Protein AF-A0A6V7QLG2-F1 (afdb_monomer)

Mean predicted aligned error: 15.46 Å

Organism: NCBI:txid296719

Solvent-accessible surface area (backbone atoms only — not comparable to full-atom values): 8839 Å² total; per-residue (Å²): 115,73,41,85,44,78,57,78,82,66,91,92,57,92,70,72,87,70,94,70,43,72,42,82,40,57,37,84,39,37,38,46,58,53,53,51,52,53,38,61,74,58,68,58,54,91,91,58,88,86,86,67,68,60,90,93,33,77,67,62,46,88,37,35,44,42,61,52,51,49,55,53,49,51,51,52,54,49,52,53,50,54,53,55,53,52,52,53,51,52,54,51,50,54,51,52,53,51,51,53,52,53,50,51,52,51,51,55,51,53,50,54,50,54,53,49,53,58,52,51,58,62,55,69,80,67,66,84,70,90,78,82,82,74,84,88,84,81,88,86,86,133

Foldseek 3Di:
DWDWAFADDDPPDPQDDQPDRIDTHDQQDFQLVVQVVVCVRSVPDPPDDDFDDDPNDGDDRRDGNNVVVVVVVVVVVVVVVVVVVVVVVVVVVVVVVVVVVVVVVVVVVVVVVVVVVVVVVVVVVPDPDPPPDDDDDDDDDD

Radius of gyration: 42.4 Å; Cα contacts (8 Å, |Δi|>4): 74; chains: 1; bounding box: 87×32×116 Å

Nearest PDB structures (foldseek):
  2zpn-assembly4_D  TM=9.551E-01  e=2.781E-07  Saccharomyces cerevisiae
  9j5g-assembly1_A  TM=9.580E-01  e=4.166E-07  Pyricularia oryzae
  2kq7-assembly1_A  TM=9.116E-01  e=4.767E-07  Saccharomyces cerevisiae
  2r2q-assembly2_B  TM=9.687E-01  e=2.400E-06  Homo sapiens
  7ved-assembly2_B  TM=9.674E-01  e=5.386E-06  Homo sapiens

Sequence (142 aa):
MLLVVVVERFSRTDLPEMEKRKFLVPRDMFVGQFIHILRSRMHLPSGKALFIFIQDTFPQTASIMDSMYQQYKMRMDSFTCATEIAKYKEEIQKLQASEAEIKALSFNYAAMLKEKEHAFLKQEDGEQSPYSEWNITGTYKG

InterPro domains:
  IPR004241 Autophagy protein Atg8 ubiquitin-like [PF02991] (5-74)
  IPR004241 Autophagy protein Atg8 ubiquitin-like [PTHR10969] (5-80)
  IPR029071 Ubiquitin-like domain superfamily [SSF54236] (5-74)

Structure (mmCIF, N/CA/C/O backbone):
data_AF-A0A6V7QLG2-F1
#
_entry.id   AF-A0A6V7QLG2-F1
#
loop_
_atom_site.group_PDB
_atom_site.id
_atom_site.type_symbol
_atom_site.label_atom_id
_atom_site.label_alt_id
_atom_site.label_comp_id
_atom_site.label_asym_id
_atom_site.label_entity_id
_atom_site.label_seq_id
_atom_site.pdbx_PDB_ins_code
_atom_site.Cartn_x
_atom_site.Cartn_y
_atom_site.Cartn_z
_atom_site.occupancy
_atom_site.B_iso_or_equiv
_atom_site.auth_seq_id
_atom_site.auth_comp_id
_atom_site.auth_asym_id
_atom_site.auth_atom_id
_atom_site.pdbx_PDB_model_num
ATOM 1 N N . MET A 1 1 ? 18.608 -13.408 1.563 1.00 83.12 1 MET A N 1
ATOM 2 C CA . MET A 1 1 ? 17.203 -13.888 1.478 1.00 83.12 1 MET A CA 1
ATOM 3 C C . MET A 1 1 ? 16.529 -13.205 0.292 1.00 83.12 1 MET A C 1
ATOM 5 O O . MET A 1 1 ? 16.872 -12.062 0.017 1.00 83.12 1 MET A O 1
ATOM 9 N N . LEU A 1 2 ? 15.621 -13.883 -0.413 1.00 92.38 2 LEU A N 1
ATOM 10 C CA . LEU A 1 2 ? 14.911 -13.337 -1.580 1.00 92.38 2 LEU A CA 1
ATOM 11 C C . LEU A 1 2 ? 13.535 -12.782 -1.169 1.00 92.38 2 LEU A C 1
ATOM 13 O O . LEU A 1 2 ? 12.924 -13.286 -0.226 1.00 92.38 2 LEU A O 1
ATOM 17 N N . LEU A 1 3 ? 13.060 -11.755 -1.872 1.00 91.38 3 LEU A N 1
ATOM 18 C CA . LEU A 1 3 ? 11.702 -11.215 -1.810 1.00 91.38 3 LEU A CA 1
ATOM 19 C C . LEU A 1 3 ? 10.899 -11.696 -3.014 1.00 91.38 3 LEU A C 1
ATOM 21 O O . LEU A 1 3 ? 11.416 -11.759 -4.128 1.00 91.38 3 LEU A O 1
ATOM 25 N N . VAL A 1 4 ? 9.625 -12.004 -2.790 1.00 91.44 4 VAL A N 1
ATOM 26 C CA . VAL A 1 4 ? 8.680 -12.314 -3.864 1.00 91.44 4 VAL A CA 1
ATOM 27 C C . VAL A 1 4 ? 7.996 -11.017 -4.276 1.00 91.44 4 VAL A C 1
ATOM 29 O O . VAL A 1 4 ? 7.284 -10.413 -3.480 1.00 91.44 4 VAL A O 1
ATOM 32 N N . VAL A 1 5 ? 8.209 -10.596 -5.519 1.00 90.50 5 VAL A N 1
ATOM 33 C CA . VAL A 1 5 ? 7.626 -9.377 -6.088 1.00 90.50 5 VAL A CA 1
ATOM 34 C C . VAL A 1 5 ? 6.670 -9.765 -7.204 1.00 90.50 5 VAL A C 1
ATOM 36 O O . VAL A 1 5 ? 7.045 -10.505 -8.116 1.00 90.50 5 VAL A O 1
ATOM 39 N N . VAL A 1 6 ? 5.435 -9.275 -7.130 1.00 91.25 6 VAL A N 1
ATOM 40 C CA . VAL A 1 6 ? 4.436 -9.446 -8.188 1.00 91.25 6 VAL A CA 1
ATOM 41 C C . VAL A 1 6 ? 4.372 -8.157 -8.995 1.00 91.25 6 VAL A C 1
ATOM 43 O O . VAL A 1 6 ? 4.217 -7.080 -8.430 1.00 91.25 6 VAL A O 1
ATOM 46 N N . VAL A 1 7 ? 4.525 -8.271 -10.309 1.00 90.69 7 VAL A N 1
ATOM 47 C CA . VAL A 1 7 ? 4.463 -7.156 -11.251 1.00 90.69 7 VAL A CA 1
ATOM 48 C C . VAL A 1 7 ? 3.277 -7.386 -12.169 1.00 90.69 7 VAL A C 1
ATOM 50 O O . VAL A 1 7 ? 3.159 -8.435 -12.807 1.00 90.69 7 VAL A O 1
ATOM 53 N N . GLU A 1 8 ? 2.410 -6.388 -12.249 1.00 88.94 8 GLU A N 1
ATOM 54 C CA . GLU A 1 8 ? 1.231 -6.413 -13.100 1.00 88.94 8 GLU A CA 1
ATOM 55 C C . GLU A 1 8 ? 1.304 -5.294 -14.128 1.00 88.94 8 GLU A C 1
ATOM 57 O O . GLU A 1 8 ? 1.758 -4.182 -13.855 1.00 88.94 8 GLU A O 1
ATOM 62 N N . ARG A 1 9 ? 0.867 -5.613 -15.344 1.00 88.44 9 ARG A N 1
ATOM 63 C CA . ARG A 1 9 ? 0.757 -4.644 -16.426 1.00 88.44 9 ARG A CA 1
ATOM 64 C C . ARG A 1 9 ? -0.544 -3.868 -16.258 1.00 88.44 9 ARG A C 1
ATOM 66 O O . ARG A 1 9 ? -1.605 -4.462 -16.082 1.00 88.44 9 ARG A O 1
ATOM 73 N N . PHE A 1 10 ? -0.471 -2.549 -16.397 1.00 86.38 10 PHE A N 1
ATOM 74 C CA . PHE A 1 10 ? -1.659 -1.704 -16.379 1.00 86.38 10 PHE A CA 1
ATOM 75 C C . PHE A 1 10 ? -2.473 -1.882 -17.669 1.00 86.38 10 PHE A C 1
ATOM 77 O O . PHE A 1 10 ? -1.925 -1.823 -18.774 1.00 86.38 10 PHE A O 1
ATOM 84 N N . SER A 1 11 ? -3.785 -2.081 -17.535 1.00 76.94 11 SER A N 1
ATOM 85 C CA . SER A 1 11 ? -4.681 -2.481 -18.633 1.00 76.94 11 SER A CA 1
ATOM 86 C C . SER A 1 11 ? -4.753 -1.482 -19.794 1.00 76.94 11 SER A C 1
ATOM 88 O O . SER A 1 11 ?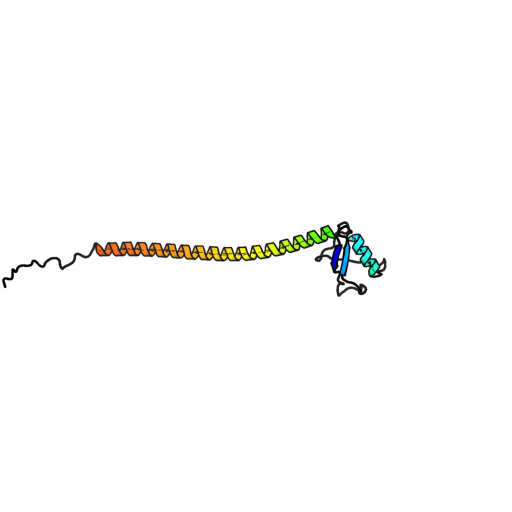 -5.041 -1.882 -20.917 1.00 76.94 11 SER A O 1
ATOM 90 N N . ARG A 1 12 ? -4.435 -0.203 -19.559 1.00 79.56 12 ARG A N 1
ATOM 91 C CA . ARG A 1 12 ? -4.479 0.881 -20.560 1.00 79.56 12 ARG A CA 1
ATOM 92 C C . ARG A 1 12 ? -3.102 1.302 -21.090 1.00 79.56 12 ARG A C 1
ATOM 94 O O . ARG A 1 12 ? -2.869 2.485 -21.306 1.00 79.56 12 ARG A O 1
ATOM 101 N N . THR A 1 13 ? -2.159 0.373 -21.229 1.00 79.56 13 THR A N 1
ATOM 102 C CA . THR A 1 13 ? -0.800 0.690 -21.714 1.00 79.56 13 THR A CA 1
ATOM 103 C C . THR A 1 13 ? -0.460 -0.056 -23.001 1.00 79.56 13 THR A C 1
ATOM 105 O O . THR A 1 13 ? -1.041 -1.098 -23.282 1.00 79.56 13 THR A O 1
ATOM 108 N N . ASP A 1 14 ? 0.544 0.403 -23.747 1.00 79.88 14 ASP A N 1
ATOM 109 C CA . ASP A 1 14 ? 1.076 -0.284 -24.943 1.00 79.88 14 ASP A CA 1
ATOM 110 C C . ASP A 1 14 ? 2.320 -1.140 -24.631 1.00 79.88 14 ASP A C 1
ATOM 112 O O . ASP A 1 14 ? 3.164 -1.402 -25.491 1.00 79.88 14 ASP A O 1
ATOM 116 N N . LEU A 1 15 ? 2.492 -1.522 -23.362 1.00 82.94 15 LEU A N 1
ATOM 117 C CA . LEU A 1 15 ? 3.548 -2.434 -22.920 1.00 82.94 15 LEU A CA 1
ATOM 118 C C . LEU A 1 15 ? 3.348 -3.859 -23.492 1.00 82.94 15 LEU A C 1
ATOM 120 O O . LEU A 1 15 ? 2.220 -4.343 -23.543 1.00 82.94 15 LEU A O 1
ATOM 124 N N . PRO A 1 16 ? 4.413 -4.578 -23.863 1.00 83.38 16 PRO A N 1
ATOM 125 C CA . PRO A 1 16 ? 4.314 -5.993 -24.223 1.00 83.38 16 PRO A CA 1
ATOM 126 C C . PRO A 1 16 ? 3.718 -6.848 -23.093 1.00 83.38 16 PRO A C 1
ATOM 128 O O . PRO A 1 16 ? 3.786 -6.482 -21.914 1.00 83.38 16 PRO A O 1
ATOM 131 N N . GLU A 1 17 ? 3.131 -7.994 -23.440 1.00 80.38 17 GLU A N 1
ATOM 132 C CA . GLU A 1 17 ? 2.661 -8.953 -22.440 1.00 80.38 17 GLU A CA 1
ATOM 133 C C . GLU A 1 17 ? 3.851 -9.594 -21.710 1.00 80.38 17 GLU A C 1
ATOM 135 O O . GLU A 1 17 ? 4.862 -9.942 -22.317 1.00 80.38 17 GLU A O 1
ATOM 140 N N . MET A 1 18 ? 3.747 -9.729 -20.385 1.00 82.75 18 MET A N 1
ATOM 141 C CA . MET A 1 18 ? 4.793 -10.353 -19.577 1.00 82.75 18 MET A CA 1
ATOM 142 C C . MET A 1 18 ? 4.485 -11.831 -19.349 1.00 82.75 18 MET A C 1
ATOM 144 O O . MET A 1 18 ? 3.497 -12.156 -18.689 1.00 82.75 18 MET A O 1
ATOM 148 N N . GLU A 1 19 ? 5.387 -12.713 -19.786 1.00 78.75 19 GLU A N 1
ATOM 149 C CA . GLU A 1 19 ? 5.281 -14.163 -19.555 1.00 78.75 19 GLU A CA 1
ATOM 150 C C . GLU A 1 19 ? 5.293 -14.532 -18.062 1.00 78.75 19 GLU A C 1
ATOM 152 O O . GLU A 1 19 ? 4.608 -15.452 -17.621 1.00 78.75 19 GLU A O 1
ATOM 157 N N . LYS A 1 20 ? 6.088 -13.813 -17.256 1.00 85.44 20 LYS A N 1
ATOM 158 C CA . LYS A 1 20 ? 6.232 -14.051 -15.814 1.00 85.44 20 LYS A CA 1
ATOM 159 C C . LYS A 1 20 ? 5.934 -12.778 -15.041 1.00 85.44 20 LYS A C 1
ATOM 161 O O . LYS A 1 20 ? 6.579 -11.756 -15.243 1.00 85.44 20 LYS A O 1
ATOM 166 N N . ARG A 1 21 ? 4.980 -12.877 -14.115 1.00 89.25 21 ARG A N 1
ATOM 167 C CA . ARG A 1 21 ? 4.555 -11.777 -13.232 1.00 89.25 21 ARG A CA 1
ATOM 168 C C . ARG A 1 21 ? 5.166 -11.854 -11.836 1.00 89.25 21 ARG A C 1
ATOM 170 O O . ARG A 1 21 ? 5.176 -10.860 -11.127 1.00 89.25 21 ARG A O 1
ATOM 177 N N . LYS A 1 22 ? 5.680 -13.018 -11.430 1.00 91.94 22 LYS A N 1
ATOM 178 C CA . LYS A 1 22 ? 6.294 -13.236 -10.112 1.00 91.94 22 LYS A CA 1
ATOM 179 C C . LYS A 1 22 ? 7.812 -13.301 -10.247 1.00 91.94 22 LYS A C 1
ATOM 181 O O . LYS A 1 22 ? 8.330 -14.094 -11.034 1.00 91.94 22 LYS A O 1
ATOM 186 N N . PHE A 1 23 ? 8.510 -12.494 -9.459 1.00 91.56 23 PHE A N 1
ATOM 187 C CA . PHE A 1 23 ? 9.961 -12.361 -9.474 1.00 91.56 23 PHE A CA 1
ATOM 188 C C . PHE A 1 23 ? 10.527 -12.644 -8.088 1.00 91.56 23 PHE A C 1
ATOM 190 O O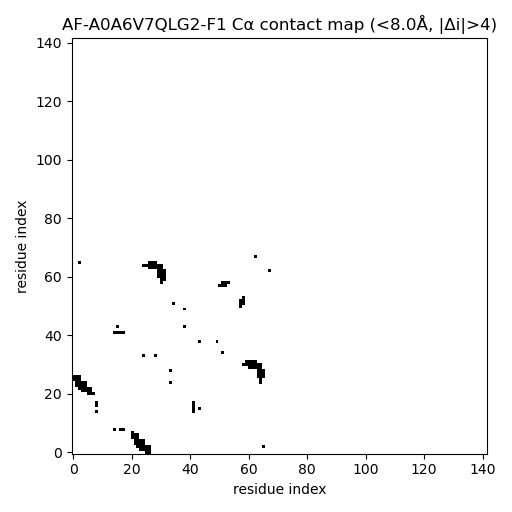 . PHE A 1 23 ? 9.978 -12.200 -7.082 1.00 91.56 23 PHE A O 1
ATOM 197 N N . LEU A 1 24 ? 11.640 -13.373 -8.048 1.00 93.25 24 LEU A N 1
ATOM 198 C CA . LEU A 1 24 ? 12.450 -13.529 -6.848 1.00 93.25 24 LEU A CA 1
ATOM 199 C C . LEU A 1 24 ? 13.572 -12.500 -6.905 1.00 93.25 24 LEU A C 1
ATOM 201 O O . LEU A 1 24 ? 14.437 -12.574 -7.777 1.00 93.25 24 LEU A O 1
ATOM 205 N N . VAL A 1 25 ? 13.526 -11.527 -6.003 1.00 93.44 25 VAL A N 1
ATOM 206 C CA . VAL A 1 25 ? 14.425 -10.375 -6.005 1.00 93.44 25 VAL A CA 1
ATOM 207 C C . VAL A 1 25 ? 15.311 -10.418 -4.758 1.00 93.44 25 VAL A C 1
ATOM 209 O O . VAL A 1 25 ? 14.787 -10.555 -3.653 1.00 93.44 25 VAL A O 1
ATOM 212 N N . PRO A 1 26 ? 16.644 -10.328 -4.888 1.00 95.62 26 PRO A N 1
ATOM 213 C CA . PRO A 1 26 ? 17.543 -10.138 -3.754 1.00 95.62 26 PRO A CA 1
ATOM 214 C C . PRO A 1 26 ? 17.154 -8.916 -2.919 1.00 95.62 26 PRO A C 1
ATOM 216 O O . PRO A 1 26 ? 16.821 -7.862 -3.458 1.00 95.62 26 PRO A O 1
ATOM 219 N N . ARG A 1 27 ? 17.178 -9.065 -1.591 1.00 93.25 27 ARG A N 1
ATOM 220 C CA . ARG A 1 27 ? 16.797 -7.993 -0.657 1.00 93.25 27 ARG A CA 1
ATOM 221 C C . ARG A 1 27 ? 17.666 -6.748 -0.792 1.00 93.25 27 ARG A C 1
ATOM 223 O O . ARG A 1 27 ? 17.157 -5.657 -0.614 1.00 93.25 27 ARG A O 1
ATOM 230 N N . ASP A 1 28 ? 18.931 -6.927 -1.130 1.00 93.75 28 ASP A N 1
ATOM 231 C CA . ASP A 1 28 ? 19.984 -5.927 -1.310 1.00 93.75 28 ASP A CA 1
ATOM 232 C C . ASP A 1 28 ? 20.000 -5.267 -2.701 1.00 93.75 28 ASP A C 1
ATOM 234 O O . ASP A 1 28 ? 20.792 -4.362 -2.949 1.00 93.75 28 ASP A O 1
ATOM 238 N N . MET A 1 29 ? 19.108 -5.672 -3.609 1.00 94.50 29 MET A N 1
ATOM 239 C CA . MET A 1 29 ? 18.996 -5.063 -4.934 1.00 94.50 29 MET A CA 1
ATOM 240 C C . MET A 1 29 ? 18.397 -3.655 -4.855 1.00 94.50 29 MET A C 1
ATOM 242 O O . MET A 1 29 ? 17.420 -3.422 -4.136 1.00 94.50 29 MET A O 1
ATOM 246 N N . PHE A 1 30 ? 18.920 -2.726 -5.657 1.00 95.00 30 PHE A N 1
ATOM 247 C CA . PHE A 1 30 ? 18.306 -1.408 -5.822 1.00 95.00 30 PHE A CA 1
ATOM 248 C C . PHE A 1 30 ? 17.058 -1.477 -6.701 1.00 95.00 30 PHE A C 1
ATOM 250 O O . PHE A 1 30 ? 17.026 -2.192 -7.706 1.00 95.00 30 PHE A O 1
ATOM 257 N N . VAL A 1 31 ? 16.058 -0.651 -6.393 1.00 93.38 31 VAL A N 1
ATOM 258 C CA . VAL A 1 31 ? 14.846 -0.532 -7.213 1.00 93.38 31 VAL A CA 1
ATOM 259 C C . VAL A 1 31 ? 15.218 -0.213 -8.661 1.00 93.38 31 VAL A C 1
ATOM 261 O O . VAL A 1 31 ? 14.756 -0.896 -9.567 1.00 93.38 31 VAL A O 1
ATOM 264 N N . GLY A 1 32 ? 16.107 0.756 -8.906 1.00 93.44 32 GLY A N 1
ATOM 265 C CA . GLY A 1 32 ? 16.516 1.126 -10.266 1.00 93.44 32 GLY A CA 1
ATOM 266 C C . GLY A 1 32 ? 17.115 -0.034 -11.075 1.00 93.44 32 GLY A C 1
ATOM 267 O O . GLY A 1 32 ? 16.840 -0.160 -12.270 1.00 93.44 32 GLY A O 1
ATOM 268 N N . GLN A 1 33 ? 17.866 -0.928 -10.424 1.00 94.06 33 GLN A N 1
ATOM 269 C CA . GLN A 1 33 ? 18.392 -2.140 -11.063 1.00 94.06 33 GLN A CA 1
ATOM 270 C C . GLN A 1 33 ? 17.260 -3.099 -11.441 1.00 94.06 33 GLN A C 1
ATOM 272 O O . GLN A 1 33 ? 17.238 -3.624 -12.554 1.00 94.06 33 GLN A O 1
ATOM 277 N N . PHE A 1 34 ? 16.281 -3.282 -10.554 1.00 93.56 34 PHE A N 1
ATOM 278 C CA . PHE A 1 34 ? 15.102 -4.094 -10.838 1.00 93.56 34 PHE A CA 1
ATOM 279 C C . PHE A 1 34 ? 14.285 -3.536 -12.018 1.00 93.56 34 PHE A C 1
ATOM 281 O O . PHE A 1 34 ? 13.907 -4.292 -12.914 1.00 93.56 34 PHE A O 1
ATOM 288 N N . ILE A 1 35 ? 14.095 -2.212 -12.089 1.00 92.44 35 ILE A N 1
ATOM 289 C CA . ILE A 1 35 ? 13.442 -1.539 -13.229 1.00 92.44 35 ILE A CA 1
ATOM 290 C C . ILE A 1 35 ? 14.192 -1.826 -14.537 1.00 92.44 35 ILE A C 1
ATOM 292 O O . ILE A 1 35 ? 13.572 -2.127 -15.559 1.00 92.44 35 ILE A O 1
ATOM 296 N N . HIS A 1 36 ? 15.524 -1.768 -14.513 1.00 91.31 36 HIS A N 1
ATOM 297 C CA . HIS A 1 36 ? 16.343 -2.071 -15.684 1.00 91.31 36 HIS A CA 1
ATOM 298 C C . HIS A 1 36 ? 16.180 -3.530 -16.140 1.00 91.31 36 HIS A C 1
ATOM 300 O O . HIS A 1 36 ? 15.998 -3.785 -17.330 1.00 91.31 36 HIS A O 1
ATOM 306 N N . ILE A 1 37 ? 16.156 -4.486 -15.205 1.00 91.56 37 ILE A N 1
ATOM 307 C CA . ILE A 1 37 ? 15.908 -5.905 -15.509 1.00 91.56 37 ILE A CA 1
ATOM 308 C C . ILE A 1 37 ? 14.525 -6.090 -16.147 1.00 91.56 37 ILE A C 1
ATOM 310 O O . ILE A 1 37 ? 14.410 -6.791 -17.154 1.00 91.56 37 ILE A O 1
ATOM 314 N N . LEU A 1 38 ? 13.483 -5.450 -15.602 1.00 90.88 38 LEU A N 1
ATOM 315 C CA . LEU A 1 38 ? 12.130 -5.499 -16.166 1.00 90.88 38 LEU A CA 1
ATOM 316 C C . LEU A 1 38 ? 12.089 -4.941 -17.591 1.00 90.88 38 LEU A C 1
ATOM 318 O O . LEU A 1 38 ? 11.488 -5.557 -18.472 1.00 90.88 38 LEU A O 1
ATOM 322 N N . ARG A 1 39 ? 12.773 -3.819 -17.841 1.00 90.31 39 ARG A N 1
ATOM 323 C CA . ARG A 1 39 ? 12.887 -3.228 -19.180 1.00 90.31 39 ARG A CA 1
ATOM 324 C C . ARG A 1 39 ? 13.486 -4.214 -20.183 1.00 90.31 39 ARG A C 1
ATOM 326 O O . ARG A 1 39 ? 12.927 -4.395 -21.264 1.00 90.31 39 ARG A O 1
ATOM 333 N N . SER A 1 40 ? 14.586 -4.863 -19.807 1.00 89.19 40 SER A N 1
ATOM 334 C CA . SER A 1 40 ? 15.273 -5.843 -20.652 1.00 89.19 40 SER A CA 1
ATOM 335 C C . SER A 1 40 ? 14.418 -7.085 -20.903 1.00 89.19 40 SER A C 1
ATOM 337 O O . SER A 1 40 ? 14.387 -7.579 -22.024 1.00 89.19 40 SER A O 1
ATOM 339 N N . ARG A 1 41 ? 13.664 -7.557 -19.900 1.00 88.12 41 ARG A N 1
ATOM 340 C CA . ARG A 1 41 ? 12.756 -8.712 -20.042 1.00 88.12 41 ARG A CA 1
ATOM 341 C C . ARG A 1 41 ? 11.574 -8.452 -20.969 1.00 88.12 41 ARG A C 1
ATOM 343 O O . ARG A 1 41 ? 11.114 -9.373 -21.626 1.00 88.12 41 ARG A O 1
ATOM 350 N N . MET A 1 42 ? 11.084 -7.217 -21.016 1.00 88.44 42 MET A N 1
ATOM 351 C CA . MET A 1 42 ? 10.014 -6.816 -21.934 1.00 88.44 42 MET A CA 1
ATOM 352 C C . MET A 1 42 ? 10.536 -6.431 -23.326 1.00 88.44 42 MET A C 1
ATOM 354 O O . MET A 1 42 ? 9.745 -6.003 -24.160 1.00 88.44 42 MET A O 1
ATOM 358 N N . HIS A 1 43 ? 11.851 -6.524 -23.574 1.00 87.94 43 HIS A N 1
ATOM 359 C CA . HIS A 1 43 ? 12.494 -6.065 -24.811 1.00 87.94 43 HIS A CA 1
ATOM 360 C C . HIS A 1 43 ? 12.103 -4.624 -25.188 1.00 87.94 43 HIS A C 1
ATOM 362 O O . HIS A 1 43 ? 11.904 -4.292 -26.357 1.00 87.94 43 HIS A O 1
ATOM 368 N N . LEU A 1 44 ? 11.958 -3.751 -24.182 1.00 87.06 44 LEU A N 1
ATOM 369 C CA . LEU A 1 44 ? 11.433 -2.408 -24.400 1.00 87.06 44 LEU A CA 1
ATOM 370 C C . LEU A 1 44 ? 12.505 -1.505 -25.046 1.00 87.06 44 LEU A C 1
ATOM 372 O O . LEU A 1 44 ? 13.577 -1.322 -24.456 1.00 87.06 44 LEU A O 1
ATOM 376 N N . PRO A 1 45 ? 12.226 -0.880 -26.207 1.00 85.81 45 PRO A N 1
ATOM 377 C CA . PRO A 1 45 ? 13.199 -0.049 -26.911 1.00 85.81 45 PRO A CA 1
ATOM 378 C C . PRO A 1 45 ? 13.621 1.175 -26.087 1.00 85.81 45 PRO A C 1
ATOM 380 O O . PRO A 1 45 ? 12.873 1.666 -25.233 1.00 85.81 45 PRO A O 1
ATOM 383 N N . SER A 1 46 ? 14.821 1.700 -26.356 1.00 82.19 46 SER A N 1
ATOM 384 C CA . SER A 1 46 ? 15.402 2.861 -25.656 1.00 82.19 46 SER A CA 1
ATOM 385 C C . SER A 1 46 ? 14.495 4.104 -25.694 1.00 82.19 46 SER A C 1
ATOM 387 O O . SER A 1 46 ? 14.430 4.838 -24.710 1.00 82.19 46 SER A O 1
ATOM 389 N N . GLY A 1 47 ? 13.727 4.275 -26.777 1.00 83.94 47 GLY A N 1
ATOM 390 C CA . GLY A 1 47 ? 12.800 5.394 -26.987 1.00 83.94 47 GLY A CA 1
ATOM 391 C C . GLY A 1 47 ? 11.457 5.318 -26.249 1.00 83.94 47 GLY A C 1
ATOM 392 O O . GLY A 1 47 ? 10.691 6.273 -26.316 1.00 83.94 47 GLY A O 1
ATOM 393 N N . LYS A 1 48 ? 11.142 4.219 -25.546 1.00 84.69 48 LYS A N 1
ATOM 394 C CA . LYS A 1 48 ? 9.919 4.110 -24.729 1.00 84.69 48 LYS A CA 1
ATOM 395 C C . LYS A 1 48 ? 10.244 4.236 -23.241 1.00 84.69 48 LYS A C 1
ATOM 397 O O . LYS A 1 48 ? 11.134 3.552 -22.734 1.00 84.69 48 LYS A O 1
ATOM 402 N N . ALA A 1 49 ? 9.505 5.095 -22.543 1.00 85.88 49 ALA A N 1
ATOM 403 C CA . ALA A 1 49 ? 9.610 5.242 -21.096 1.00 85.88 49 ALA A CA 1
ATOM 404 C C . ALA A 1 49 ? 8.878 4.096 -20.376 1.00 85.88 49 ALA A C 1
ATOM 406 O O . ALA A 1 49 ? 7.790 3.691 -20.786 1.00 85.88 49 ALA A O 1
ATOM 407 N N . LEU A 1 50 ? 9.479 3.584 -19.298 1.00 88.19 50 LEU A N 1
ATOM 408 C CA . LEU A 1 50 ? 8.867 2.610 -18.396 1.00 88.19 50 LEU A CA 1
ATOM 409 C C . LEU A 1 50 ? 8.609 3.289 -17.053 1.00 88.19 50 LEU A C 1
ATOM 411 O O . LEU A 1 50 ? 9.552 3.710 -16.384 1.00 88.19 50 LEU A O 1
ATOM 415 N N . PHE A 1 51 ? 7.341 3.356 -16.664 1.00 88.19 51 PHE A N 1
ATOM 416 C CA . PHE A 1 51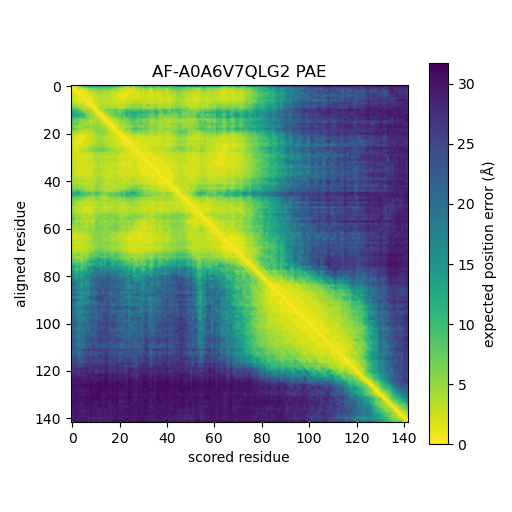 ? 6.919 3.870 -15.368 1.00 88.19 51 PHE A CA 1
ATOM 417 C C . PHE A 1 51 ? 6.422 2.721 -14.503 1.00 88.19 51 PHE A C 1
ATOM 419 O O . PHE A 1 51 ? 5.642 1.885 -14.958 1.00 88.19 51 PHE A O 1
ATOM 426 N N . ILE A 1 52 ? 6.898 2.678 -13.263 1.00 88.81 52 ILE A N 1
ATOM 427 C CA . ILE A 1 52 ? 6.503 1.685 -12.269 1.00 88.81 52 ILE A CA 1
ATOM 428 C C . ILE A 1 52 ? 5.962 2.440 -11.069 1.00 88.81 52 ILE A C 1
ATOM 430 O O . ILE A 1 52 ? 6.553 3.425 -10.629 1.00 88.81 52 ILE A O 1
ATOM 434 N N . PHE A 1 53 ? 4.844 1.948 -10.555 1.00 88.62 53 PHE A N 1
ATOM 435 C CA . PHE A 1 53 ? 4.169 2.493 -9.393 1.00 88.62 53 PHE A CA 1
ATOM 436 C C . PHE A 1 53 ? 4.128 1.431 -8.306 1.00 88.62 53 PHE A C 1
ATOM 438 O O . PHE A 1 53 ? 3.880 0.257 -8.586 1.00 88.62 53 PHE A O 1
ATOM 445 N N . ILE A 1 54 ? 4.366 1.847 -7.067 1.00 86.69 54 ILE A N 1
ATOM 446 C CA . ILE A 1 54 ? 4.198 0.999 -5.891 1.00 86.69 54 ILE A CA 1
ATOM 447 C C . ILE A 1 54 ? 3.312 1.767 -4.904 1.00 86.69 54 ILE A C 1
ATOM 449 O O . ILE A 1 54 ? 3.731 2.795 -4.371 1.00 86.69 54 ILE A O 1
ATOM 453 N N . GLN A 1 55 ? 2.078 1.284 -4.700 1.00 81.44 55 GLN A N 1
ATOM 454 C CA . GLN A 1 55 ? 0.992 2.017 -4.020 1.00 81.44 55 GLN A CA 1
ATOM 455 C C . GLN A 1 55 ? 0.802 3.432 -4.594 1.00 81.44 55 GLN A C 1
ATOM 457 O O . GLN A 1 55 ? 1.002 4.427 -3.898 1.00 81.44 55 GLN A O 1
ATOM 462 N N . ASP A 1 56 ? 0.513 3.511 -5.896 1.00 83.56 56 ASP A N 1
ATOM 463 C CA . ASP A 1 56 ? 0.212 4.756 -6.626 1.00 83.56 56 ASP A CA 1
ATOM 464 C C . ASP A 1 56 ? 1.308 5.838 -6.583 1.00 83.56 56 ASP A C 1
ATOM 466 O O . ASP A 1 56 ? 1.106 6.966 -7.024 1.00 83.56 56 ASP A O 1
ATOM 470 N N . THR A 1 57 ? 2.502 5.494 -6.096 1.00 85.25 57 THR A N 1
ATOM 471 C CA . THR A 1 57 ? 3.631 6.415 -5.943 1.00 85.25 57 THR A CA 1
ATOM 472 C C . THR A 1 57 ? 4.822 5.931 -6.766 1.00 85.25 57 THR A C 1
ATOM 474 O O . THR A 1 57 ? 5.050 4.724 -6.902 1.00 85.25 57 THR A O 1
ATOM 477 N N . PHE A 1 58 ? 5.609 6.867 -7.302 1.00 88.44 58 PHE A N 1
ATOM 478 C CA . PHE A 1 58 ? 6.882 6.547 -7.945 1.00 88.44 58 PHE A CA 1
ATOM 479 C C . PHE A 1 58 ? 7.903 6.085 -6.899 1.00 88.44 58 PHE A C 1
ATOM 481 O O . PHE A 1 58 ? 8.173 6.822 -5.946 1.00 88.44 58 PHE A O 1
ATOM 488 N N . PRO A 1 59 ? 8.492 4.889 -7.049 1.00 88.62 59 PRO A N 1
ATOM 489 C CA . PRO A 1 59 ? 9.467 4.412 -6.091 1.00 88.62 59 PRO A CA 1
ATOM 490 C C . PRO A 1 59 ? 10.788 5.172 -6.247 1.00 88.62 59 PRO A C 1
ATOM 492 O O . PRO A 1 59 ? 11.206 5.523 -7.353 1.00 88.62 59 PRO A O 1
ATOM 495 N N . GLN A 1 60 ? 11.481 5.393 -5.133 1.00 89.88 60 GLN A N 1
ATOM 496 C CA . GLN A 1 60 ? 12.824 5.965 -5.156 1.00 89.88 60 GLN A CA 1
ATOM 497 C C . GLN A 1 60 ? 13.799 4.953 -5.774 1.00 89.88 60 GLN A C 1
ATOM 499 O O . GLN A 1 60 ? 14.026 3.871 -5.235 1.00 89.88 60 GLN A O 1
ATOM 504 N N . THR A 1 61 ? 14.393 5.306 -6.915 1.00 90.50 61 THR A N 1
ATOM 505 C CA . THR A 1 61 ? 15.282 4.415 -7.683 1.00 90.50 61 THR A CA 1
ATOM 506 C C . THR A 1 61 ? 16.556 4.036 -6.930 1.00 90.50 61 THR A C 1
ATOM 508 O O . THR A 1 61 ? 17.077 2.940 -7.141 1.00 90.50 61 THR A O 1
ATOM 511 N N . ALA A 1 62 ? 17.029 4.919 -6.046 1.00 92.62 62 ALA A N 1
ATOM 512 C CA . ALA A 1 62 ? 18.200 4.715 -5.195 1.00 92.62 62 ALA A CA 1
ATOM 513 C C . ALA A 1 62 ? 17.915 3.866 -3.944 1.00 92.62 62 ALA A C 1
ATOM 515 O O . ALA A 1 62 ? 18.841 3.511 -3.220 1.00 92.62 62 ALA A O 1
ATOM 516 N N . SER A 1 63 ? 16.653 3.538 -3.663 1.00 92.56 63 SER A N 1
ATOM 517 C CA . SER A 1 63 ? 16.305 2.723 -2.503 1.00 92.56 63 SER A CA 1
ATOM 518 C C . SER A 1 63 ? 16.503 1.241 -2.778 1.00 92.56 63 SER A C 1
ATOM 520 O O . SER A 1 63 ? 16.399 0.760 -3.907 1.00 92.56 63 SER A O 1
ATOM 522 N N . ILE A 1 64 ? 16.762 0.507 -1.704 1.00 94.00 64 ILE A N 1
ATOM 523 C CA . ILE A 1 64 ? 16.886 -0.945 -1.718 1.00 94.00 64 ILE A CA 1
ATOM 524 C C . ILE A 1 64 ? 15.485 -1.576 -1.644 1.00 94.00 64 ILE A C 1
ATOM 526 O O . ILE A 1 64 ? 14.608 -1.071 -0.935 1.00 94.00 64 ILE A O 1
ATOM 530 N N . MET A 1 65 ? 15.277 -2.690 -2.352 1.00 92.00 65 MET A N 1
ATOM 531 C CA . MET A 1 65 ? 14.001 -3.419 -2.403 1.00 92.00 65 MET A CA 1
ATOM 532 C C . MET A 1 65 ? 13.484 -3.811 -1.014 1.00 92.00 65 MET A C 1
ATOM 534 O O . MET A 1 65 ? 12.285 -3.720 -0.758 1.00 92.00 65 MET A O 1
ATOM 538 N N . ASP A 1 66 ? 14.375 -4.201 -0.099 1.00 92.25 66 ASP A N 1
ATOM 539 C CA . ASP A 1 66 ? 14.000 -4.542 1.276 1.00 92.25 66 ASP A CA 1
ATOM 540 C C . ASP A 1 66 ? 13.489 -3.343 2.079 1.00 92.25 66 ASP A C 1
ATOM 542 O O . ASP A 1 66 ? 12.468 -3.454 2.752 1.00 92.25 66 ASP A O 1
ATOM 546 N N . SER A 1 67 ? 14.134 -2.177 1.960 1.00 90.31 67 SER A N 1
ATOM 547 C CA . SER A 1 67 ? 13.676 -0.955 2.638 1.00 90.31 67 SER A CA 1
ATOM 548 C C . SER A 1 67 ? 12.285 -0.553 2.157 1.00 90.31 67 SER A C 1
ATOM 550 O O . SER A 1 67 ? 11.407 -0.272 2.970 1.00 90.31 67 SER A O 1
ATOM 552 N N . MET A 1 68 ? 12.065 -0.615 0.841 1.00 87.62 68 MET A N 1
ATOM 553 C CA . MET A 1 68 ? 10.750 -0.397 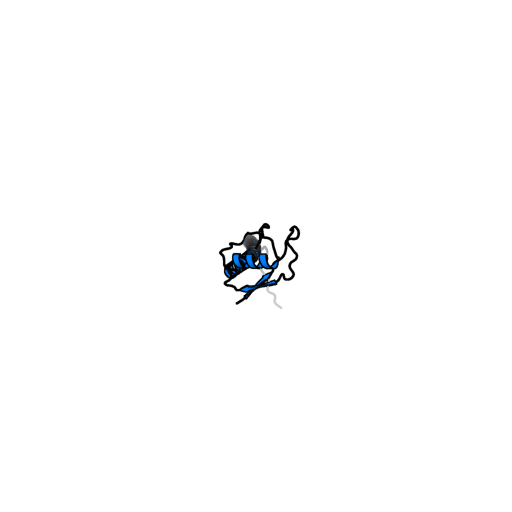0.247 1.00 87.62 68 MET A CA 1
ATOM 554 C C . MET A 1 68 ? 9.731 -1.374 0.832 1.00 87.62 68 MET A C 1
ATOM 556 O O . MET A 1 68 ? 8.737 -0.949 1.414 1.00 87.62 68 MET A O 1
ATOM 560 N N . TYR A 1 69 ? 10.005 -2.679 0.770 1.00 87.94 69 TYR A N 1
ATOM 561 C CA . TYR A 1 69 ? 9.110 -3.708 1.302 1.00 87.94 69 TYR A CA 1
ATOM 562 C C . TYR A 1 69 ? 8.754 -3.490 2.782 1.00 87.94 69 TYR A C 1
ATOM 564 O O . TYR A 1 69 ? 7.583 -3.585 3.151 1.00 87.94 69 TYR A O 1
ATOM 572 N N . GLN A 1 70 ? 9.736 -3.168 3.627 1.00 86.56 70 GLN A N 1
ATOM 573 C CA . GLN A 1 70 ? 9.511 -2.909 5.049 1.00 86.56 70 GLN A CA 1
ATOM 574 C C . GLN A 1 70 ? 8.652 -1.663 5.281 1.00 86.56 70 GLN A C 1
ATOM 576 O O . GLN A 1 70 ? 7.698 -1.732 6.052 1.00 86.56 70 GLN A O 1
ATOM 581 N N . GLN A 1 71 ? 8.932 -0.555 4.586 1.00 82.94 71 GLN A N 1
ATOM 582 C CA . GLN A 1 71 ? 8.119 0.662 4.675 1.00 82.94 71 GLN A CA 1
ATOM 583 C C . GLN A 1 71 ? 6.664 0.396 4.271 1.00 82.94 71 GLN A C 1
ATOM 585 O O . GLN A 1 71 ? 5.740 0.850 4.945 1.00 82.94 71 GLN A O 1
ATOM 590 N N . TYR A 1 72 ? 6.450 -0.389 3.210 1.00 76.81 72 TYR A N 1
ATOM 591 C CA . TYR A 1 72 ? 5.107 -0.772 2.779 1.00 76.81 72 TYR A CA 1
ATOM 592 C C . TYR A 1 72 ? 4.403 -1.654 3.806 1.00 76.81 72 TYR A C 1
ATOM 594 O O . TYR A 1 72 ? 3.255 -1.377 4.154 1.00 76.81 72 TYR A O 1
ATOM 602 N N . LYS A 1 73 ? 5.088 -2.680 4.321 1.00 78.50 73 LYS A N 1
ATOM 603 C CA . LYS A 1 73 ? 4.524 -3.572 5.335 1.00 78.50 73 LYS A CA 1
ATOM 604 C C . LYS A 1 73 ? 4.161 -2.805 6.609 1.00 78.50 73 LYS A C 1
ATOM 606 O O . LYS A 1 73 ? 3.036 -2.917 7.077 1.00 78.50 73 LYS A O 1
ATOM 611 N N . MET A 1 74 ? 5.061 -1.956 7.107 1.00 70.38 74 MET A N 1
ATOM 612 C CA . MET A 1 74 ? 4.813 -1.111 8.280 1.00 70.38 74 MET A CA 1
ATOM 613 C C . MET A 1 74 ? 3.634 -0.161 8.076 1.00 70.38 74 MET A C 1
ATOM 615 O O . MET A 1 74 ? 2.831 0.021 8.987 1.00 70.38 74 MET A O 1
ATOM 619 N N . ARG A 1 75 ? 3.503 0.444 6.888 1.00 67.62 75 ARG A N 1
ATOM 620 C CA . ARG A 1 75 ? 2.375 1.330 6.582 1.00 67.62 75 ARG A CA 1
ATOM 621 C C . ARG A 1 75 ? 1.044 0.580 6.556 1.00 67.62 75 ARG A C 1
ATOM 623 O O . ARG A 1 75 ? 0.067 1.103 7.083 1.00 67.62 75 ARG A O 1
ATOM 630 N N . MET A 1 76 ? 1.002 -0.623 5.979 1.00 65.94 76 MET A N 1
ATOM 631 C CA . MET A 1 76 ? -0.205 -1.457 6.000 1.00 65.94 76 MET A CA 1
ATOM 632 C C . MET A 1 76 ? -0.547 -1.908 7.422 1.00 65.94 76 MET A C 1
ATOM 634 O O . MET A 1 76 ? -1.687 -1.738 7.843 1.00 65.94 76 MET A O 1
ATOM 638 N N . ASP A 1 77 ? 0.429 -2.393 8.190 1.00 68.69 77 ASP A N 1
ATOM 639 C CA . ASP A 1 77 ? 0.211 -2.835 9.573 1.00 68.69 77 ASP A CA 1
ATOM 640 C C . ASP A 1 77 ? -0.266 -1.668 10.463 1.00 68.69 77 ASP A C 1
ATOM 642 O O . ASP A 1 77 ? -1.217 -1.813 11.229 1.00 68.69 77 ASP A O 1
ATOM 646 N N . SER A 1 78 ? 0.324 -0.477 10.305 1.00 65.38 78 SER A N 1
ATOM 647 C CA . SER A 1 78 ? -0.079 0.743 11.021 1.00 65.38 78 SER A CA 1
ATOM 648 C C . SER A 1 78 ? -1.498 1.193 10.665 1.00 65.38 78 SER A C 1
ATOM 650 O O . SER A 1 78 ? -2.296 1.480 11.557 1.00 65.38 78 SER A O 1
ATOM 652 N N . PHE A 1 79 ? -1.847 1.205 9.374 1.00 68.06 79 PHE A N 1
ATOM 653 C CA . PHE A 1 79 ? -3.197 1.555 8.936 1.00 68.06 79 PHE A CA 1
ATOM 654 C C . PHE A 1 79 ? -4.240 0.579 9.496 1.00 68.06 79 PHE A C 1
ATOM 656 O O . PHE A 1 79 ? -5.260 1.007 10.032 1.00 68.06 79 PHE A O 1
ATOM 663 N N . THR A 1 80 ? -3.952 -0.724 9.448 1.00 64.19 80 THR A N 1
ATOM 664 C CA . THR A 1 80 ? -4.865 -1.760 9.955 1.00 64.19 80 THR A CA 1
ATOM 665 C C . THR A 1 80 ? -5.054 -1.626 11.472 1.00 64.19 80 THR A C 1
ATOM 667 O O . THR A 1 80 ? -6.185 -1.550 11.952 1.00 64.19 8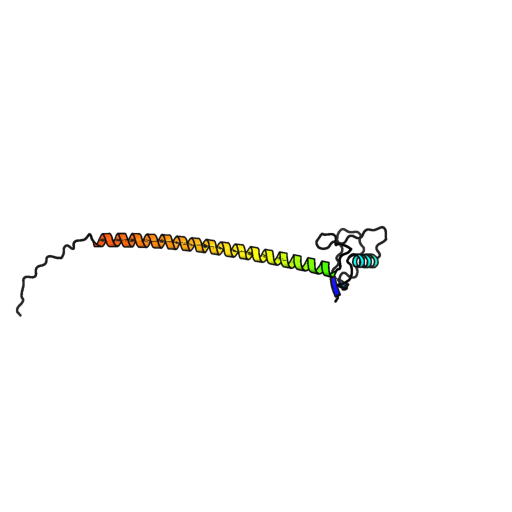0 THR A O 1
ATOM 670 N N . CYS A 1 81 ? -3.962 -1.451 12.222 1.00 62.94 81 CYS A N 1
ATOM 671 C CA . CYS A 1 81 ? -3.995 -1.241 13.670 1.00 62.94 81 CYS A CA 1
ATOM 672 C C . CYS A 1 81 ? -4.783 0.023 14.061 1.00 62.94 81 CYS A C 1
ATOM 674 O O . CYS A 1 81 ? -5.635 -0.016 14.948 1.00 62.94 81 CYS A O 1
ATOM 676 N N . ALA A 1 82 ? -4.571 1.141 13.359 1.00 68.62 82 ALA A N 1
ATOM 677 C CA . ALA A 1 82 ? -5.284 2.389 13.628 1.00 68.62 82 ALA A CA 1
ATOM 678 C C . ALA A 1 82 ? -6.805 2.257 13.424 1.00 68.62 82 ALA A C 1
ATOM 680 O O . ALA A 1 82 ? -7.577 2.812 14.208 1.00 68.62 82 ALA A O 1
ATOM 681 N N . THR A 1 83 ? -7.244 1.502 12.411 1.00 73.19 83 THR A N 1
ATOM 682 C CA . THR A 1 83 ? -8.677 1.268 12.163 1.00 73.19 83 THR A CA 1
ATOM 683 C C . THR A 1 83 ? -9.334 0.394 13.232 1.00 73.19 83 THR A C 1
ATOM 685 O O . THR A 1 83 ? -10.444 0.697 13.671 1.00 73.19 83 THR A O 1
ATOM 688 N N . GLU A 1 84 ? -8.645 -0.641 13.714 1.00 78.81 84 GLU A N 1
ATOM 689 C CA . GLU A 1 84 ? -9.146 -1.496 14.796 1.00 78.81 84 GLU A CA 1
ATOM 690 C C . GLU A 1 84 ? -9.223 -0.732 16.123 1.00 78.81 84 GLU A C 1
ATOM 692 O O . GLU A 1 84 ? -10.236 -0.795 16.820 1.00 78.81 84 GLU A O 1
ATOM 697 N N . ILE A 1 85 ? -8.199 0.069 16.439 1.00 84.06 85 ILE A N 1
ATOM 698 C CA . ILE A 1 85 ? -8.182 0.930 17.630 1.00 84.06 85 ILE A CA 1
ATOM 699 C C . ILE A 1 85 ? -9.330 1.946 17.590 1.00 84.06 85 ILE A C 1
ATOM 701 O O . ILE A 1 85 ? -9.993 2.157 18.606 1.00 84.06 85 ILE A O 1
ATOM 705 N N . ALA A 1 86 ? -9.591 2.569 16.435 1.00 82.38 86 ALA A N 1
ATOM 706 C CA . ALA A 1 86 ? -10.688 3.524 16.285 1.00 82.38 86 ALA A CA 1
ATOM 707 C C . ALA A 1 86 ? -12.055 2.875 16.556 1.00 82.38 86 ALA A C 1
ATOM 709 O O . ALA A 1 86 ? -12.870 3.449 17.278 1.00 82.38 86 ALA A O 1
ATOM 710 N N . LYS A 1 87 ? -12.268 1.650 16.057 1.00 84.75 87 LYS A N 1
ATOM 711 C CA . LYS A 1 87 ? -13.492 0.880 16.304 1.00 84.75 87 LYS A CA 1
ATOM 712 C C . LYS A 1 87 ? -13.694 0.5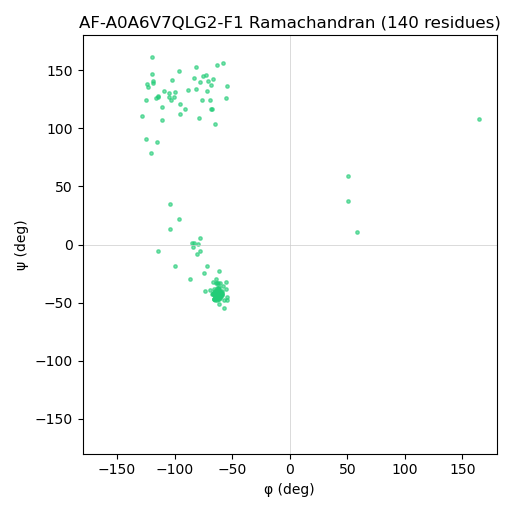93 17.796 1.00 84.75 87 LYS A C 1
ATOM 714 O O . LYS A 1 87 ? -14.752 0.904 18.341 1.00 84.75 87 LYS A O 1
ATOM 719 N N . TYR A 1 88 ? -12.677 0.058 18.476 1.00 84.56 88 TYR A N 1
ATOM 720 C CA . TYR A 1 88 ? -12.782 -0.231 19.911 1.00 84.56 88 TYR A CA 1
ATOM 721 C C . TYR A 1 88 ? -12.968 1.036 20.751 1.00 84.56 88 TYR A C 1
ATOM 723 O O . TYR A 1 88 ? -13.675 1.016 21.755 1.00 84.56 88 TYR A O 1
ATOM 731 N N . LYS A 1 89 ? -12.386 2.163 20.331 1.00 92.00 89 LYS A N 1
ATOM 732 C CA . LYS A 1 89 ? -12.555 3.448 21.014 1.00 92.00 89 LYS A CA 1
ATOM 733 C C . LYS A 1 89 ? -14.007 3.943 20.980 1.00 92.00 89 LYS A C 1
ATOM 735 O O . LYS A 1 89 ? -14.493 4.424 22.001 1.00 92.00 89 LYS A O 1
ATOM 740 N N . GLU A 1 90 ? -14.708 3.795 19.854 1.00 92.62 90 GLU A N 1
ATOM 741 C CA . GLU A 1 90 ? -16.142 4.115 19.773 1.00 92.62 90 GLU A CA 1
ATOM 742 C C . GLU A 1 90 ? -16.998 3.186 20.642 1.00 92.62 90 GLU A C 1
ATOM 744 O O . GLU A 1 90 ? -17.919 3.648 21.319 1.00 92.62 90 GLU A O 1
ATOM 749 N N . GLU A 1 91 ? -16.703 1.884 20.647 1.00 93.88 91 GLU A N 1
ATOM 750 C CA . GLU A 1 91 ? -17.423 0.914 21.481 1.00 93.88 91 GLU A CA 1
ATOM 751 C C . GLU A 1 91 ? -17.257 1.226 22.976 1.00 93.88 91 GLU A C 1
ATOM 753 O O . GLU A 1 91 ? -18.247 1.269 23.708 1.00 93.88 91 GLU A O 1
ATOM 758 N N . ILE A 1 92 ? -16.036 1.548 23.419 1.00 95.56 92 ILE A N 1
ATOM 759 C CA . ILE A 1 92 ? -15.759 1.977 24.799 1.00 95.56 92 ILE A CA 1
ATOM 760 C C . ILE A 1 92 ? -16.550 3.243 25.146 1.00 95.56 92 ILE A C 1
ATOM 762 O O . ILE A 1 92 ? -17.141 3.318 26.221 1.00 95.56 92 ILE A O 1
ATOM 766 N N . GLN A 1 93 ? -16.620 4.221 24.241 1.00 94.50 93 GLN A N 1
ATOM 767 C CA . GLN A 1 93 ? -17.351 5.463 24.494 1.00 94.50 93 GLN A CA 1
ATOM 768 C C . GLN A 1 93 ? -18.861 5.230 24.653 1.00 94.50 93 GLN A C 1
ATOM 770 O O . GLN A 1 93 ? -19.487 5.823 25.533 1.00 94.50 93 GLN A O 1
ATOM 775 N N . LYS A 1 94 ? -19.45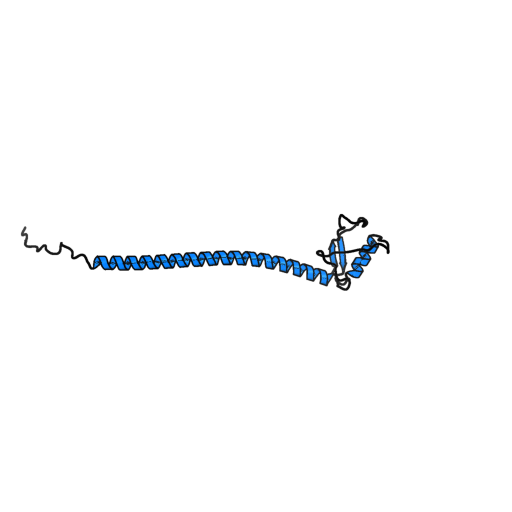1 4.342 23.842 1.00 94.69 94 LYS A N 1
ATOM 776 C CA . LYS A 1 94 ? -20.866 3.955 23.978 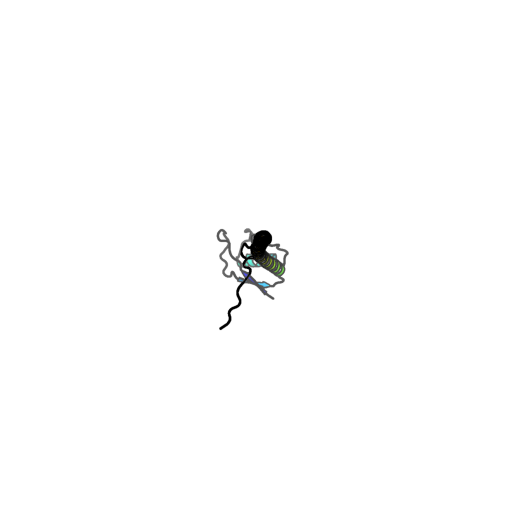1.00 94.69 94 LYS A CA 1
ATOM 777 C C . LYS A 1 94 ? -21.133 3.281 25.322 1.00 94.69 94 LYS A C 1
ATOM 779 O O . LYS A 1 94 ? -22.119 3.608 25.979 1.00 94.69 94 LYS A O 1
ATOM 784 N N . LEU A 1 95 ? -20.237 2.390 25.749 1.00 95.69 95 LEU A N 1
ATOM 785 C CA . LEU A 1 95 ? -20.338 1.729 27.050 1.00 95.69 95 LEU A CA 1
ATOM 786 C C . LEU A 1 95 ? -20.259 2.743 28.198 1.00 95.69 95 LEU A C 1
ATOM 788 O O . LEU A 1 95 ? -21.128 2.743 29.067 1.00 95.69 95 LEU A O 1
ATOM 792 N N . GLN A 1 96 ? -19.299 3.666 28.157 1.00 95.81 96 GLN A N 1
ATOM 793 C CA . GLN A 1 96 ? -19.154 4.717 29.170 1.00 95.81 96 GLN A CA 1
ATOM 794 C C . GLN A 1 96 ? -20.376 5.643 29.245 1.00 95.81 96 GLN A C 1
ATOM 796 O O . GLN A 1 96 ? -20.790 6.028 30.338 1.00 95.81 96 GLN A O 1
ATOM 801 N N . ALA A 1 97 ? -20.983 5.981 28.103 1.00 96.38 97 ALA A N 1
ATOM 802 C CA . ALA A 1 97 ? -22.210 6.775 28.074 1.00 96.38 97 ALA A CA 1
ATOM 803 C C . ALA A 1 97 ? -23.376 6.038 28.755 1.00 96.38 97 ALA A C 1
ATOM 805 O O . ALA A 1 97 ? -24.064 6.622 29.592 1.00 96.38 97 ALA A O 1
ATOM 806 N N . SER A 1 98 ? -23.545 4.745 28.457 1.00 95.94 98 SER A N 1
ATOM 807 C CA . SER A 1 98 ? -24.583 3.923 29.091 1.00 95.94 98 SER A CA 1
ATOM 808 C C . SER A 1 98 ? -24.371 3.773 30.601 1.00 95.94 98 SER A C 1
ATOM 810 O O . SER A 1 98 ? -25.326 3.834 31.373 1.00 95.94 98 SER A O 1
ATOM 812 N N . GLU A 1 99 ? -23.117 3.651 31.047 1.00 97.12 99 GLU A N 1
ATOM 813 C CA . GLU A 1 99 ? -22.780 3.559 32.468 1.00 97.12 99 GLU A CA 1
ATOM 814 C C . GLU A 1 99 ? -23.150 4.848 33.214 1.00 97.12 99 GLU A C 1
ATOM 816 O O . GLU A 1 99 ? -23.744 4.798 34.293 1.00 97.12 99 GLU A O 1
ATOM 821 N N . ALA A 1 100 ? -22.852 6.011 32.626 1.00 95.00 100 ALA A N 1
ATOM 822 C CA . ALA A 1 100 ? -23.204 7.303 33.206 1.00 95.00 100 ALA A CA 1
ATOM 823 C C . ALA A 1 100 ? -24.725 7.487 33.330 1.00 95.00 100 ALA A C 1
ATOM 825 O O . ALA A 1 100 ? -25.203 7.977 34.355 1.00 95.00 100 ALA A O 1
ATOM 826 N N . GLU A 1 101 ? -25.484 7.057 32.320 1.00 96.50 101 GLU A N 1
ATOM 827 C CA . GLU A 1 101 ? -26.947 7.117 32.321 1.00 96.50 101 GLU A CA 1
ATOM 828 C C . GLU A 1 101 ? -27.552 6.213 33.402 1.00 96.50 101 GLU A C 1
ATOM 830 O O . GLU A 1 101 ? -28.358 6.669 34.217 1.00 96.50 101 GLU A O 1
ATOM 835 N N . ILE A 1 102 ? -27.095 4.959 33.491 1.00 96.44 102 ILE A N 1
ATOM 836 C CA . ILE A 1 102 ? -27.520 4.016 34.536 1.00 96.44 102 ILE A CA 1
ATOM 837 C C . ILE A 1 102 ? -27.205 4.578 35.926 1.00 96.44 102 ILE A C 1
ATOM 839 O O . ILE A 1 102 ? -28.037 4.523 36.836 1.00 96.44 102 ILE A O 1
ATOM 843 N N . LYS A 1 103 ? -26.020 5.172 36.096 1.00 96.94 103 LYS A N 1
ATOM 844 C CA . LYS A 1 103 ? -25.611 5.775 37.364 1.00 96.94 103 LYS A CA 1
ATOM 845 C C . LYS A 1 103 ? -26.49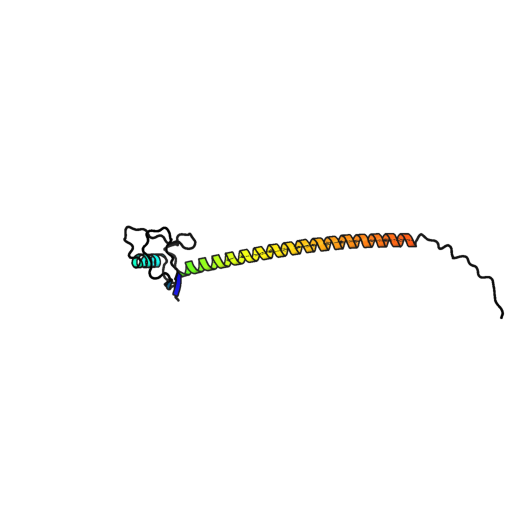4 6.966 37.737 1.00 96.94 103 LYS A C 1
ATOM 847 O O . LYS A 1 103 ? -26.934 7.043 38.884 1.00 96.94 103 LYS A O 1
ATOM 852 N N . ALA A 1 104 ? -26.810 7.853 36.796 1.00 96.00 104 ALA A N 1
ATOM 853 C CA . ALA A 1 104 ? -27.714 8.978 37.032 1.00 96.00 104 ALA A CA 1
ATOM 854 C C . ALA A 1 104 ? -29.133 8.516 37.406 1.00 96.00 104 ALA A C 1
ATOM 856 O O . ALA A 1 104 ? -29.715 9.020 38.367 1.00 96.00 104 ALA A O 1
ATOM 857 N N . LEU A 1 105 ? -29.663 7.508 36.706 1.00 95.56 105 LEU A N 1
ATOM 858 C CA . LEU A 1 105 ? -30.961 6.911 37.028 1.00 95.56 105 LEU A CA 1
ATOM 859 C C . LEU A 1 105 ? -30.975 6.324 38.442 1.00 95.56 105 LEU A C 1
ATOM 861 O O . LEU A 1 105 ? -31.908 6.583 39.201 1.00 95.56 105 LEU A O 1
ATOM 865 N N . SER A 1 106 ? -29.921 5.597 38.824 1.00 95.25 106 SER A N 1
ATOM 866 C CA . SER A 1 106 ? -29.792 5.041 40.176 1.00 95.25 106 SER A CA 1
ATOM 867 C C . SER A 1 106 ? -29.771 6.128 41.253 1.00 95.25 106 SER A C 1
ATOM 869 O O . SER A 1 106 ? -30.425 5.988 42.286 1.00 95.25 106 SER A O 1
ATOM 871 N N . PHE A 1 107 ? -29.087 7.245 40.990 1.00 95.81 107 PHE A N 1
ATOM 872 C CA . PHE A 1 107 ? -29.011 8.377 41.907 1.00 95.81 107 PHE A CA 1
ATOM 873 C C . PHE A 1 107 ? -30.376 9.050 42.094 1.00 95.81 107 PHE A C 1
ATOM 875 O O . PHE A 1 107 ? -30.809 9.265 43.226 1.00 95.81 107 PHE A O 1
ATOM 882 N N . ASN A 1 108 ? -31.089 9.307 40.995 1.00 94.88 108 ASN A N 1
ATOM 883 C CA . ASN A 1 108 ? -32.434 9.882 41.027 1.00 94.88 108 ASN A CA 1
ATOM 884 C C . ASN A 1 108 ? -33.423 8.969 41.769 1.00 94.88 108 ASN A C 1
ATOM 886 O O . ASN A 1 108 ? -34.229 9.440 42.572 1.00 94.88 108 ASN A O 1
ATOM 890 N N . TYR A 1 109 ? -33.346 7.655 41.541 1.00 91.19 109 TYR A N 1
ATOM 891 C CA . TYR A 1 109 ? -34.215 6.688 42.210 1.00 91.19 109 TYR A CA 1
ATOM 892 C C . TYR A 1 109 ? -33.933 6.611 43.717 1.00 91.19 109 TYR A C 1
ATOM 894 O O . TYR A 1 109 ? -34.863 6.608 44.523 1.00 91.19 109 TYR A O 1
ATOM 902 N N . ALA A 1 110 ? -32.657 6.618 44.113 1.00 94.06 110 ALA A N 1
ATOM 903 C CA . ALA A 1 110 ? -32.258 6.642 45.518 1.00 94.06 110 ALA A CA 1
ATOM 904 C C . ALA A 1 110 ? -32.741 7.912 46.243 1.00 94.06 110 ALA A C 1
ATOM 906 O O . ALA A 1 110 ? -33.171 7.832 47.394 1.00 94.06 110 ALA A O 1
ATOM 907 N N . ALA A 1 111 ? -32.711 9.071 45.576 1.00 93.38 111 ALA A N 1
ATOM 908 C CA . ALA A 1 111 ? -33.241 10.317 46.126 1.00 93.38 111 ALA A CA 1
ATOM 909 C C . ALA A 1 111 ? -34.760 10.238 46.368 1.00 93.38 111 ALA A C 1
ATOM 911 O O . ALA A 1 111 ? -35.212 10.531 47.475 1.00 93.38 111 ALA A O 1
ATOM 912 N N . MET A 1 112 ? -35.531 9.751 45.386 1.00 92.81 112 MET A N 1
ATOM 913 C CA . MET A 1 112 ? -36.979 9.544 45.546 1.00 92.81 112 MET A CA 1
ATOM 914 C C . MET A 1 112 ? -37.321 8.587 46.693 1.00 92.81 112 MET A C 1
ATOM 916 O O . MET A 1 112 ? -38.299 8.807 47.406 1.00 92.81 112 MET A O 1
ATOM 920 N N . LEU A 1 113 ? -36.549 7.509 46.869 1.00 88.38 113 LEU A N 1
ATOM 921 C CA . LEU A 1 113 ? -36.774 6.565 47.965 1.00 88.38 113 LEU A CA 1
ATOM 922 C C . LEU A 1 113 ? -36.570 7.232 49.331 1.00 88.38 113 LEU A C 1
ATOM 924 O O . LEU A 1 113 ? -37.439 7.099 50.189 1.00 88.38 113 LEU A O 1
ATOM 928 N N . LYS A 1 114 ? -35.503 8.024 49.503 1.00 89.75 114 LYS A N 1
ATOM 929 C CA . LYS A 1 114 ? -35.276 8.787 50.743 1.00 89.75 114 LYS A CA 1
ATOM 930 C C . LYS A 1 114 ? -36.395 9.785 51.034 1.00 89.75 114 LYS A C 1
ATOM 932 O O . LYS A 1 114 ? -36.810 9.924 52.181 1.00 89.75 114 LYS A O 1
ATOM 937 N N . GLU A 1 115 ? -36.899 10.485 50.019 1.00 85.81 115 GLU A N 1
ATOM 938 C CA . GLU A 1 115 ? -38.026 11.411 50.193 1.00 85.81 115 GLU A CA 1
ATOM 939 C C . GLU A 1 115 ? -39.304 10.686 50.628 1.00 85.81 115 GLU A C 1
ATOM 941 O O . GLU A 1 115 ? -40.006 11.162 51.522 1.00 85.81 115 GLU A O 1
ATOM 946 N N . LYS A 1 116 ? -39.588 9.511 50.047 1.00 82.81 116 LYS A N 1
ATOM 947 C CA . LYS A 1 116 ? -40.724 8.676 50.460 1.00 82.81 116 LYS A CA 1
ATOM 948 C C . LYS A 1 116 ? -40.573 8.143 51.883 1.00 82.81 116 LYS A C 1
ATOM 950 O O . LYS A 1 116 ? -41.559 8.152 52.612 1.00 82.81 116 LYS A O 1
ATOM 955 N N . GLU A 1 117 ? -39.377 7.730 52.297 1.00 81.50 117 GLU A N 1
ATOM 956 C CA . GLU A 1 117 ? -39.098 7.332 53.687 1.00 81.50 117 GLU A CA 1
ATOM 957 C C . GLU A 1 117 ? -39.347 8.495 54.660 1.00 81.50 117 GLU A C 1
ATOM 959 O O . GLU A 1 117 ? -40.047 8.332 55.658 1.00 81.50 117 GLU A O 1
ATOM 964 N N . HIS A 1 118 ? -38.864 9.700 54.338 1.00 75.94 118 HIS A N 1
ATOM 965 C CA . HIS A 1 118 ? -39.140 10.901 55.133 1.00 75.94 118 HIS A CA 1
ATOM 966 C C . HIS A 1 118 ? -40.634 11.261 55.192 1.00 75.94 118 HIS A C 1
ATOM 968 O O . HIS A 1 118 ? -41.085 11.805 56.201 1.00 75.94 118 HIS A O 1
ATOM 974 N N . ALA A 1 119 ? -41.401 10.988 54.131 1.00 74.31 119 ALA A N 1
ATOM 975 C CA . ALA A 1 119 ? -42.846 11.206 54.111 1.00 74.31 119 ALA A CA 1
ATOM 976 C C . ALA A 1 119 ? -43.606 10.168 54.954 1.00 74.31 119 ALA A C 1
ATOM 978 O O . ALA A 1 119 ? -44.524 10.548 55.676 1.00 74.31 119 ALA A O 1
ATOM 979 N N . PHE A 1 120 ? -43.193 8.896 54.917 1.00 63.91 120 PHE A N 1
ATOM 980 C CA . PHE A 1 120 ? -43.757 7.831 55.755 1.00 63.91 120 PHE A CA 1
ATOM 981 C C . PHE A 1 120 ? -43.554 8.109 57.249 1.00 63.91 120 PHE A C 1
ATOM 983 O O . PHE A 1 120 ? -44.508 8.036 58.017 1.00 63.91 120 PHE A O 1
ATOM 990 N N . LEU A 1 121 ? -42.348 8.530 57.649 1.00 62.25 121 LEU A N 1
ATOM 991 C CA . LEU A 1 121 ? -42.046 8.851 59.051 1.00 62.25 121 LEU A CA 1
ATOM 992 C C . LEU A 1 121 ? -42.881 10.026 59.586 1.00 62.25 121 LEU A C 1
ATOM 994 O O . LEU A 1 121 ? -43.274 10.029 60.744 1.00 62.25 121 LEU A O 1
ATOM 998 N N . LYS A 1 122 ? -43.221 11.009 58.742 1.00 61.81 122 LYS A N 1
ATOM 999 C CA . LYS A 1 122 ? -44.106 12.120 59.137 1.00 61.81 122 LYS A CA 1
ATOM 1000 C C . LYS A 1 122 ? -45.572 11.712 59.310 1.00 61.81 122 LYS A C 1
ATOM 1002 O O . LYS A 1 122 ? -46.331 12.474 59.902 1.00 61.81 122 LYS A O 1
ATOM 1007 N N . GLN A 1 123 ? -45.980 10.571 58.758 1.00 56.53 123 GLN A N 1
ATOM 1008 C CA . GLN A 1 123 ? -47.352 10.075 58.835 1.00 56.53 123 GLN A CA 1
ATOM 1009 C C . GLN A 1 123 ? -47.586 9.255 60.118 1.00 56.53 123 GLN A C 1
ATOM 1011 O O . GLN A 1 123 ? -48.687 9.296 60.657 1.00 56.53 123 GLN A O 1
ATOM 1016 N N . GLU A 1 124 ? -46.552 8.592 60.653 1.00 54.09 124 GLU A N 1
ATOM 1017 C CA . GLU A 1 124 ? -46.626 7.840 61.921 1.00 54.09 124 GLU A CA 1
ATOM 1018 C C . GLU A 1 124 ? -46.650 8.732 63.177 1.00 54.09 124 GLU A C 1
ATOM 1020 O O . GLU A 1 124 ? -47.235 8.341 64.184 1.00 54.09 124 GLU A O 1
ATOM 1025 N N . ASP A 1 125 ? -46.121 9.959 63.121 1.00 49.22 125 ASP A N 1
ATOM 1026 C CA . ASP A 1 125 ? -46.150 10.901 64.257 1.00 49.22 125 ASP A CA 1
ATOM 1027 C C . ASP A 1 125 ? -47.503 11.641 64.425 1.00 49.22 125 ASP A C 1
ATOM 1029 O O . ASP A 1 125 ? -47.653 12.478 65.318 1.00 49.22 125 ASP A O 1
ATOM 1033 N N . GLY A 1 126 ? -48.498 11.370 63.566 1.00 50.91 126 GLY A N 1
ATOM 1034 C CA . GLY A 1 126 ? -49.747 12.141 63.477 1.00 50.91 126 GLY A CA 1
ATOM 1035 C C . GLY A 1 126 ? -51.044 11.426 63.869 1.00 50.91 126 GLY A C 1
ATOM 1036 O O . GLY A 1 126 ? -52.086 12.079 63.901 1.00 50.91 126 GLY A O 1
ATOM 1037 N N . GLU A 1 127 ? -51.030 10.125 64.170 1.00 51.19 127 GLU A N 1
ATOM 1038 C CA . GLU A 1 127 ? -52.265 9.360 64.398 1.00 51.19 127 GLU A CA 1
ATOM 1039 C C . GLU A 1 127 ? -52.361 8.863 65.848 1.00 51.19 127 GLU A C 1
ATOM 1041 O O . GLU A 1 127 ? -51.942 7.766 66.216 1.00 51.19 127 GLU A O 1
ATOM 1046 N N . GLN A 1 128 ? -52.930 9.711 66.711 1.00 50.41 128 GLN A N 1
ATOM 1047 C CA . GLN A 1 128 ? -53.332 9.325 68.060 1.00 50.41 128 GLN A CA 1
ATOM 1048 C C . GLN A 1 128 ? -54.450 8.275 67.956 1.00 50.41 128 GLN A C 1
ATOM 1050 O O . GLN A 1 128 ? -55.592 8.593 67.628 1.00 50.41 128 GLN A O 1
ATOM 1055 N N . SER A 1 129 ? -54.098 7.008 68.192 1.00 47.09 129 SER A N 1
ATOM 1056 C CA . SER A 1 129 ? -55.019 5.867 68.118 1.00 47.09 129 SER A CA 1
ATOM 1057 C C . SER A 1 129 ? -56.245 6.065 69.031 1.00 47.09 129 SER A C 1
ATOM 1059 O O . SER A 1 129 ? -56.071 6.269 70.234 1.00 47.09 129 SER A O 1
ATOM 1061 N N . PRO A 1 130 ? -57.488 5.954 68.518 1.00 48.53 130 PRO A N 1
ATOM 1062 C CA . PRO A 1 130 ? -58.711 6.187 69.293 1.00 48.53 130 PRO A CA 1
ATOM 1063 C C . PRO A 1 130 ? -59.093 5.017 70.223 1.00 48.53 130 PRO A C 1
ATOM 1065 O O . PRO A 1 130 ? -60.159 5.040 70.831 1.00 48.53 130 PRO A O 1
ATOM 1068 N N . TYR A 1 131 ? -58.255 3.980 70.336 1.00 46.78 131 TYR A N 1
ATOM 1069 C CA . TYR A 1 131 ? -58.571 2.741 71.062 1.00 46.78 131 TYR A CA 1
ATOM 1070 C C . TYR A 1 131 ? -57.902 2.605 72.440 1.00 46.78 131 TYR A C 1
ATOM 1072 O O . TYR A 1 131 ? -57.918 1.517 73.013 1.00 46.78 131 TYR A O 1
ATOM 1080 N N . SER A 1 132 ? -57.326 3.667 73.008 1.00 50.78 132 SER A N 1
ATOM 1081 C CA . SER A 1 132 ? -56.638 3.580 74.307 1.00 50.78 132 SER A CA 1
ATOM 1082 C C . SER A 1 132 ? -57.539 3.671 75.549 1.00 50.78 132 SER A C 1
ATOM 1084 O O . SER A 1 132 ? -57.023 3.552 76.658 1.00 50.78 132 SER A O 1
ATOM 1086 N N . GLU A 1 133 ? -58.864 3.799 75.420 1.00 50.25 133 GLU A N 1
ATOM 1087 C CA . GLU A 1 133 ? -59.778 3.844 76.574 1.00 50.25 133 GLU A CA 1
ATOM 1088 C C . GLU A 1 133 ? -60.827 2.725 76.551 1.00 50.25 133 GLU A C 1
ATOM 1090 O O . GLU A 1 133 ? -62.000 2.938 76.262 1.00 50.25 133 GLU A O 1
ATOM 1095 N N . TRP A 1 134 ? -60.420 1.517 76.938 1.00 44.88 134 TRP A N 1
ATOM 1096 C CA . TRP A 1 134 ? -61.348 0.538 77.511 1.00 44.88 134 TRP A CA 1
ATOM 1097 C C . TRP A 1 134 ? -60.812 0.102 78.874 1.00 44.88 134 TRP A C 1
ATOM 1099 O O . TRP A 1 134 ? -60.015 -0.827 78.991 1.00 44.88 134 TRP A O 1
ATOM 1109 N N . ASN A 1 135 ? -61.238 0.812 79.923 1.00 47.19 135 ASN A N 1
ATOM 1110 C CA . ASN A 1 135 ? -61.013 0.400 81.306 1.00 47.19 135 ASN A CA 1
ATOM 1111 C C . ASN A 1 135 ? -61.832 -0.864 81.592 1.00 47.19 135 ASN A C 1
ATOM 1113 O O . ASN A 1 135 ? -63.061 -0.847 81.548 1.00 47.19 135 ASN A O 1
ATOM 1117 N N . ILE A 1 136 ? -61.143 -1.964 81.891 1.00 50.56 136 ILE A N 1
ATOM 1118 C CA . ILE A 1 136 ? -61.762 -3.248 82.223 1.00 50.56 136 ILE A CA 1
ATOM 1119 C C . ILE A 1 136 ? -62.241 -3.201 83.679 1.00 50.56 136 ILE A C 1
ATOM 1121 O O . ILE A 1 136 ? -61.438 -3.258 84.609 1.00 50.56 136 ILE A O 1
ATOM 1125 N N . THR A 1 137 ? -63.556 -3.146 83.890 1.00 54.00 137 THR A N 1
ATOM 1126 C CA . THR A 1 137 ? -64.189 -3.465 85.176 1.00 54.00 137 THR A CA 1
ATOM 1127 C C . THR A 1 137 ? -64.988 -4.757 85.041 1.00 54.00 137 THR A C 1
ATOM 1129 O O . THR A 1 137 ? -66.052 -4.800 84.431 1.00 54.00 137 THR A O 1
ATOM 1132 N N . GLY A 1 138 ? -64.473 -5.840 85.626 1.00 49.34 138 GLY A N 1
ATOM 1133 C CA . GLY A 1 138 ? -65.223 -7.086 85.764 1.00 49.34 138 GLY A CA 1
ATOM 1134 C C . GLY A 1 138 ? -64.345 -8.281 86.110 1.00 49.34 138 GLY A C 1
ATOM 1135 O O . GLY A 1 138 ? -63.610 -8.782 85.267 1.00 49.34 138 GLY A O 1
ATOM 1136 N N . THR A 1 139 ? -64.440 -8.756 87.350 1.00 52.47 139 THR A N 1
ATOM 1137 C CA . THR A 1 139 ? -63.915 -10.058 87.774 1.00 52.47 139 THR A CA 1
ATOM 1138 C C . THR A 1 139 ? -64.980 -11.131 87.542 1.00 52.47 139 THR A C 1
ATOM 1140 O O . THR A 1 139 ? -66.138 -10.946 87.914 1.00 52.47 139 THR A O 1
ATOM 1143 N N . TYR A 1 140 ? -64.600 -12.264 86.945 1.00 31.19 140 TYR A N 1
ATOM 1144 C CA . TYR A 1 140 ? -65.463 -13.444 86.829 1.00 31.19 140 TYR A CA 1
ATOM 1145 C C . TYR A 1 140 ? -65.028 -14.502 87.851 1.00 31.19 140 TYR A C 1
ATOM 1147 O O . TYR A 1 140 ? -63.863 -14.897 87.889 1.00 31.19 140 TYR A O 1
ATOM 1155 N N . LYS A 1 141 ? -65.972 -14.940 88.692 1.00 45.81 141 LYS A N 1
ATOM 1156 C CA . LYS A 1 141 ? -65.883 -16.160 89.507 1.00 45.81 141 LYS A CA 1
ATOM 1157 C C . LYS A 1 141 ? -66.676 -17.257 88.799 1.00 45.81 141 LYS A C 1
ATOM 1159 O O . LYS A 1 141 ? -67.835 -17.024 88.462 1.00 45.81 141 LYS A O 1
ATOM 1164 N N . GLY A 1 142 ? -66.070 -18.430 88.643 1.00 40.62 142 GLY A N 1
ATOM 1165 C CA . GLY A 1 142 ? -66.695 -19.646 88.123 1.00 40.62 142 GLY A CA 1
ATOM 1166 C C . GLY A 1 142 ? -65.660 -20.738 87.976 1.00 40.62 142 GLY A C 1
ATOM 1167 O O . GLY A 1 142 ? -64.964 -20.706 86.943 1.00 40.62 142 GLY A O 1
#

pLDDT: mean 81.25, std 15.65, range [31.19, 97.12]

Secondary structure (DSSP, 8-state):
-EEEEE----TTS-PPPPS--EEEEETT-BHHHHHHHHHHHTT--TTS-----BTTBPPPTTSBHHHHHHHHHHHHHHHHHHHHHHHHHHHHHHHHHHHHHHHHHHHHHHHHHHHHHHHHHHHHTT---TT-------PPP-